Protein AF-K1SQI7-F1 (afdb_monomer_lite)

Sequence (83 aa):
ASVEMELNATGNVNFDLGRYGIGFTASPRHADGVVLSGPVSQNMAEALEICYDAVAEPKILVACGSEACSGGLFAGSRAIDRS

Secondary structure (DSSP, 8-state):
-HHHHHHHHTTSTTT-GGGGT----S-GGG-SEEEE-SPPBHHHHHHHHHHHHTSPSS-EEEE-SHHHHH-GGGTT-TTB---

Foldseek 3Di:
DVQVVVVVVCCDPVNNCVVVVDDDDPQLLPDQEDEARAFAFPVCPVVVVVSRVSHDPPHDYHYHDCCSPQVHVCNVPPGTDDD

Structure (mmCIF, N/CA/C/O backbone):
data_AF-K1SQI7-F1
#
_entry.id   AF-K1SQI7-F1
#
loop_
_atom_site.group_PDB
_atom_site.id
_atom_site.type_symbol
_atom_site.label_atom_id
_atom_site.label_alt_id
_atom_site.label_comp_id
_atom_site.label_asym_id
_atom_site.label_entity_id
_atom_site.label_seq_id
_atom_site.pdbx_PDB_ins_code
_atom_site.Cartn_x
_atom_site.Cartn_y
_atom_site.Cartn_z
_atom_site.occupancy
_atom_site.B_iso_or_equiv
_atom_site.auth_seq_id
_atom_site.auth_comp_id
_atom_site.auth_asym_id
_atom_site.auth_atom_id
_atom_site.pdbx_PDB_model_num
ATOM 1 N N . ALA A 1 1 ? 1.152 -0.546 10.839 1.00 60.38 1 ALA A N 1
ATOM 2 C CA . ALA A 1 1 ? 2.616 -0.670 11.001 1.00 60.38 1 ALA A CA 1
ATOM 3 C C . ALA A 1 1 ? 3.138 -2.065 10.641 1.00 60.38 1 ALA A C 1
ATOM 5 O O . ALA A 1 1 ? 4.131 -2.136 9.940 1.00 60.38 1 ALA A O 1
ATOM 6 N N . SER A 1 2 ? 2.498 -3.177 11.047 1.00 82.12 2 SER A N 1
ATOM 7 C CA . SER A 1 2 ? 3.012 -4.521 10.693 1.00 82.12 2 SER A CA 1
ATOM 8 C C . SER A 1 2 ? 3.055 -4.792 9.182 1.00 82.12 2 SER A C 1
ATOM 10 O O . SER A 1 2 ? 4.031 -5.345 8.696 1.00 82.12 2 SER A O 1
ATOM 12 N N . VAL A 1 3 ? 2.034 -4.368 8.427 1.00 94.25 3 VAL A N 1
ATOM 13 C CA . VAL A 1 3 ? 1.959 -4.611 6.972 1.00 94.25 3 VAL A CA 1
ATOM 14 C C . VAL A 1 3 ? 3.062 -3.876 6.207 1.00 94.25 3 VAL A C 1
ATOM 16 O O . VAL A 1 3 ? 3.534 -4.371 5.197 1.00 94.25 3 VAL A O 1
ATOM 19 N N . GLU A 1 4 ? 3.528 -2.724 6.692 1.00 94.12 4 GLU A N 1
ATOM 20 C CA . GLU A 1 4 ? 4.635 -1.993 6.065 1.00 94.12 4 GLU A CA 1
ATOM 21 C C . GLU A 1 4 ? 5.943 -2.803 6.077 1.00 94.12 4 GLU A C 1
ATOM 23 O O . GLU A 1 4 ? 6.684 -2.793 5.096 1.00 94.12 4 GLU A O 1
ATOM 28 N N . MET A 1 5 ? 6.210 -3.566 7.145 1.00 95.12 5 MET A N 1
ATOM 29 C CA . MET A 1 5 ? 7.352 -4.491 7.172 1.00 95.12 5 MET A CA 1
ATOM 30 C C . MET A 1 5 ? 7.203 -5.604 6.132 1.00 95.12 5 MET A C 1
ATOM 32 O O . MET A 1 5 ? 8.174 -5.929 5.453 1.00 95.12 5 MET A O 1
ATOM 36 N N . GLU A 1 6 ? 5.993 -6.137 5.956 1.00 95.38 6 GLU A N 1
ATOM 37 C CA . GLU A 1 6 ? 5.716 -7.151 4.933 1.00 95.38 6 GLU A CA 1
ATOM 38 C C . GLU A 1 6 ? 5.871 -6.580 3.516 1.00 95.38 6 GLU A C 1
ATOM 40 O O . GLU A 1 6 ? 6.492 -7.212 2.665 1.00 95.38 6 GLU A O 1
ATOM 45 N N . LEU A 1 7 ? 5.402 -5.349 3.271 1.00 95.44 7 LEU A N 1
ATOM 46 C CA . LEU A 1 7 ? 5.614 -4.641 2.003 1.00 95.44 7 LEU A CA 1
ATOM 47 C C . LEU A 1 7 ? 7.106 -4.459 1.709 1.00 95.44 7 LEU A C 1
ATOM 49 O O . LEU A 1 7 ? 7.541 -4.741 0.597 1.00 95.44 7 LEU A O 1
ATOM 53 N N . ASN A 1 8 ? 7.914 -4.084 2.699 1.00 94.69 8 ASN A N 1
ATOM 54 C CA . ASN A 1 8 ? 9.366 -4.013 2.525 1.00 94.69 8 ASN A CA 1
ATOM 55 C C . ASN A 1 8 ? 9.982 -5.390 2.227 1.00 94.69 8 ASN A C 1
ATOM 57 O O . ASN A 1 8 ? 10.877 -5.502 1.387 1.00 94.69 8 ASN A O 1
ATOM 61 N N . ALA A 1 9 ? 9.484 -6.455 2.863 1.00 95.75 9 ALA A N 1
ATOM 62 C CA . ALA A 1 9 ? 9.951 -7.813 2.604 1.00 95.75 9 ALA A CA 1
ATOM 63 C C . ALA A 1 9 ? 9.681 -8.256 1.157 1.00 95.75 9 ALA A C 1
ATOM 65 O O . ALA A 1 9 ? 10.489 -8.998 0.605 1.00 95.75 9 ALA A O 1
ATOM 66 N N . THR A 1 10 ? 8.625 -7.761 0.501 1.00 95.81 10 THR A N 1
ATOM 67 C CA . THR A 1 10 ? 8.337 -8.098 -0.909 1.00 95.81 10 THR A CA 1
ATOM 68 C C . THR A 1 10 ? 9.431 -7.670 -1.901 1.00 95.81 10 THR A C 1
ATOM 70 O O . THR A 1 10 ? 9.519 -8.219 -2.999 1.00 95.81 10 THR A O 1
ATOM 73 N N . GLY A 1 11 ? 10.301 -6.730 -1.515 1.00 95.50 11 GLY A N 1
ATOM 74 C CA . GLY A 1 11 ? 11.461 -6.312 -2.308 1.00 95.50 11 GLY A CA 1
ATOM 75 C C . GLY A 1 11 ? 12.709 -7.187 -2.132 1.00 95.50 11 GLY A C 1
ATOM 76 O O . GLY A 1 11 ? 13.727 -6.922 -2.766 1.00 95.50 11 GLY A O 1
ATOM 77 N N . ASN A 1 12 ? 12.679 -8.199 -1.258 1.00 96.12 12 ASN A N 1
ATOM 78 C CA . ASN A 1 12 ? 13.832 -9.071 -1.018 1.00 96.12 12 ASN A CA 1
ATOM 79 C C . ASN A 1 12 ? 13.999 -10.149 -2.107 1.00 96.12 12 ASN A C 1
ATOM 81 O O . ASN A 1 12 ? 13.130 -10.351 -2.948 1.00 96.12 12 ASN A O 1
ATOM 85 N N . VAL A 1 13 ? 15.097 -10.907 -2.035 1.00 95.81 13 VAL A N 1
ATOM 86 C CA . VAL A 1 13 ? 15.445 -11.959 -3.012 1.00 95.81 13 VAL A CA 1
ATOM 87 C C . VAL A 1 13 ? 14.461 -13.133 -3.089 1.00 95.81 13 VAL A C 1
ATOM 89 O O . VAL A 1 13 ? 14.491 -13.881 -4.060 1.00 95.81 13 VAL A O 1
ATOM 92 N N . ASN A 1 14 ? 13.618 -13.335 -2.073 1.00 96.75 14 ASN A N 1
ATOM 93 C CA . ASN A 1 14 ? 12.64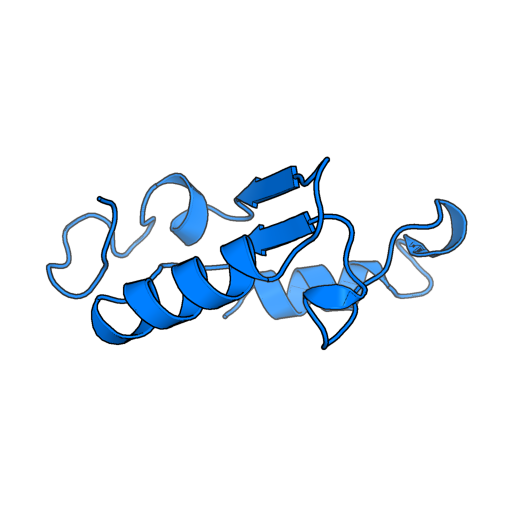8 -14.431 -2.059 1.00 96.75 14 ASN A CA 1
ATOM 94 C C . ASN A 1 14 ? 11.383 -14.082 -2.852 1.00 96.75 14 ASN A C 1
ATOM 96 O O . ASN A 1 14 ? 10.802 -14.967 -3.477 1.00 96.75 14 ASN A O 1
ATOM 100 N N . PHE A 1 15 ? 10.951 -12.816 -2.816 1.00 96.62 15 PHE A N 1
ATOM 101 C CA . PHE A 1 15 ? 9.717 -12.358 -3.466 1.00 96.62 15 PHE A CA 1
ATOM 102 C C . PHE A 1 15 ? 9.974 -11.566 -4.752 1.00 96.62 15 PHE A C 1
ATOM 104 O O . PHE A 1 15 ? 9.240 -11.747 -5.721 1.00 96.62 15 PHE A O 1
ATOM 111 N N . ASP A 1 16 ? 11.019 -10.732 -4.758 1.00 95.62 16 ASP A N 1
ATOM 112 C CA . ASP A 1 16 ? 11.544 -10.000 -5.913 1.00 95.62 16 ASP A CA 1
ATOM 113 C C . ASP A 1 16 ? 10.454 -9.320 -6.758 1.00 95.62 16 ASP A C 1
ATOM 115 O O . ASP A 1 16 ? 10.298 -9.585 -7.950 1.00 95.62 16 ASP A O 1
ATOM 119 N N . LEU A 1 17 ? 9.668 -8.423 -6.147 1.00 96.56 17 LEU A N 1
ATOM 120 C CA . LEU A 1 17 ? 8.690 -7.620 -6.898 1.00 96.56 17 LEU A CA 1
ATOM 121 C C . LEU A 1 17 ? 9.331 -6.775 -8.010 1.00 96.56 17 LEU A C 1
ATOM 123 O O . LEU A 1 17 ? 8.687 -6.505 -9.029 1.00 96.56 17 LEU A O 1
ATOM 127 N N . GLY A 1 18 ? 10.611 -6.428 -7.854 1.00 96.25 18 GLY A N 1
ATOM 128 C CA . GLY A 1 18 ? 11.380 -5.680 -8.843 1.00 96.25 18 GLY A CA 1
ATOM 129 C C . GLY A 1 18 ? 11.426 -6.366 -10.209 1.00 96.25 18 GLY A C 1
ATOM 130 O O . GLY A 1 18 ? 11.335 -5.683 -11.229 1.00 96.25 18 GLY A O 1
ATOM 131 N N . ARG A 1 19 ? 11.449 -7.707 -10.268 1.00 96.75 19 ARG A N 1
ATOM 132 C CA . ARG A 1 19 ? 11.399 -8.455 -11.543 1.00 96.75 19 ARG A CA 1
ATOM 133 C C . ARG A 1 19 ? 10.122 -8.228 -12.350 1.00 96.75 19 ARG A C 1
ATOM 135 O O . ARG A 1 19 ? 10.100 -8.488 -13.550 1.00 96.75 19 ARG A O 1
ATOM 142 N N . TYR A 1 20 ? 9.060 -7.778 -11.688 1.00 96.50 20 TYR A N 1
ATOM 143 C CA . TYR A 1 20 ? 7.776 -7.437 -12.296 1.00 96.50 20 TYR A CA 1
ATOM 144 C C . TYR A 1 20 ? 7.622 -5.933 -12.542 1.00 96.50 20 TYR A C 1
ATOM 146 O O . TYR A 1 20 ? 6.552 -5.492 -12.949 1.00 96.50 20 TYR A O 1
ATOM 154 N N . GLY A 1 21 ? 8.672 -5.144 -12.290 1.00 95.69 21 GLY A N 1
ATOM 155 C CA . GLY A 1 21 ? 8.637 -3.687 -12.399 1.00 95.69 21 GLY A CA 1
ATOM 156 C C . GLY A 1 21 ? 7.878 -3.001 -11.263 1.00 95.69 21 GLY A C 1
ATOM 157 O O . GLY A 1 21 ? 7.549 -1.827 -11.390 1.00 95.69 21 GLY A O 1
ATOM 158 N N . ILE A 1 22 ? 7.592 -3.706 -10.164 1.00 95.94 22 ILE A N 1
ATOM 159 C CA . ILE A 1 22 ? 6.875 -3.148 -9.014 1.00 95.94 22 ILE A CA 1
ATOM 160 C C . ILE A 1 22 ? 7.895 -2.705 -7.965 1.00 95.94 22 ILE A C 1
ATOM 162 O O . ILE A 1 22 ? 8.766 -3.475 -7.557 1.00 95.94 22 ILE A O 1
ATOM 166 N N . GLY A 1 23 ? 7.766 -1.464 -7.503 1.00 95.38 23 GLY A N 1
ATOM 167 C CA . GLY A 1 23 ? 8.616 -0.887 -6.469 1.00 95.38 23 GLY A CA 1
ATOM 168 C C . GLY A 1 23 ? 7.914 0.238 -5.718 1.00 95.38 23 GLY A C 1
ATOM 169 O O . GLY A 1 23 ? 6.831 0.678 -6.099 1.00 95.38 23 GLY A O 1
ATOM 170 N N . PHE A 1 24 ? 8.543 0.704 -4.642 1.00 95.81 24 PHE A N 1
ATOM 171 C CA . PHE A 1 24 ? 8.020 1.776 -3.798 1.00 95.81 24 PHE A CA 1
ATOM 172 C C . PHE A 1 24 ? 8.904 3.015 -3.910 1.00 95.81 24 PHE A C 1
ATOM 174 O O . PHE A 1 24 ? 10.131 2.921 -3.941 1.00 95.81 24 PHE A O 1
ATOM 181 N N . THR A 1 25 ? 8.277 4.187 -3.947 1.00 95.69 25 THR A N 1
ATOM 182 C CA . THR A 1 25 ? 8.953 5.486 -3.982 1.00 95.69 25 THR A CA 1
ATOM 183 C C . THR A 1 25 ? 8.433 6.369 -2.858 1.00 95.69 25 THR A C 1
ATOM 185 O O . THR A 1 25 ? 7.271 6.281 -2.471 1.00 95.69 25 THR A O 1
ATOM 188 N N . ALA A 1 26 ? 9.298 7.234 -2.332 1.00 94.12 26 ALA A N 1
ATOM 189 C CA . ALA A 1 26 ? 8.927 8.169 -1.274 1.00 94.12 26 ALA A CA 1
ATOM 190 C C . ALA A 1 26 ? 8.067 9.337 -1.788 1.00 94.12 26 ALA A C 1
ATOM 192 O O . ALA A 1 26 ? 7.355 9.967 -1.012 1.00 94.12 26 ALA A O 1
ATOM 193 N N . SER A 1 27 ? 8.158 9.660 -3.083 1.00 96.38 27 SER A N 1
ATOM 194 C CA . SER A 1 27 ? 7.431 10.785 -3.673 1.00 96.38 27 SER A CA 1
ATOM 195 C C . SER A 1 27 ? 6.151 10.297 -4.353 1.00 96.38 27 SER A C 1
ATOM 197 O O . SER A 1 27 ? 6.264 9.590 -5.358 1.00 96.38 27 SER A O 1
ATOM 199 N N . PRO A 1 28 ? 4.951 10.724 -3.914 1.00 96.75 28 PRO A N 1
ATOM 200 C CA . PRO A 1 28 ? 3.698 10.363 -4.584 1.00 96.75 28 PRO A CA 1
ATOM 201 C C . PRO A 1 28 ? 3.647 10.861 -6.035 1.00 96.75 28 PRO A C 1
ATOM 203 O O . PRO A 1 28 ? 3.054 10.219 -6.892 1.00 96.75 28 PRO A O 1
ATOM 206 N N . ARG A 1 29 ? 4.358 11.949 -6.359 1.00 96.75 29 ARG A N 1
ATOM 207 C CA . ARG A 1 29 ? 4.440 12.484 -7.731 1.00 96.75 29 ARG A CA 1
ATOM 208 C C . ARG A 1 29 ? 5.220 11.596 -8.704 1.00 96.75 29 ARG A C 1
ATOM 210 O O . ARG A 1 29 ? 5.162 11.826 -9.905 1.00 96.75 29 ARG A O 1
ATOM 217 N N . HIS A 1 30 ? 6.006 10.652 -8.191 1.00 96.88 30 HIS A N 1
ATOM 218 C CA . HIS A 1 30 ? 6.734 9.666 -8.994 1.00 96.88 30 HIS A CA 1
ATOM 219 C C . HIS A 1 30 ? 6.089 8.276 -8.919 1.00 96.88 30 HIS A C 1
ATOM 221 O O . HIS A 1 30 ? 6.670 7.324 -9.431 1.00 96.88 30 HIS A O 1
ATOM 227 N N . ALA A 1 31 ? 4.967 8.141 -8.211 1.00 97.50 31 ALA A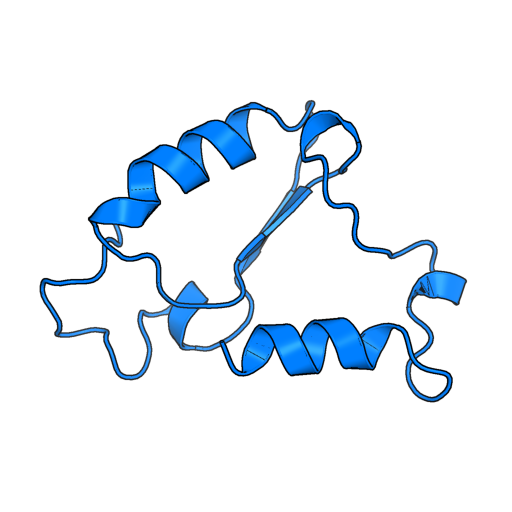 N 1
ATOM 228 C CA . ALA A 1 31 ? 4.264 6.882 -8.052 1.00 97.50 31 ALA A CA 1
ATOM 229 C C . ALA A 1 31 ? 3.133 6.772 -9.079 1.00 97.50 31 ALA A C 1
ATOM 231 O O . ALA A 1 31 ? 2.563 7.779 -9.491 1.00 97.50 31 ALA A O 1
ATOM 232 N N . ASP A 1 32 ? 2.768 5.538 -9.413 1.00 97.12 32 ASP A N 1
ATOM 233 C CA . ASP A 1 32 ? 1.573 5.226 -10.209 1.00 97.12 32 ASP A CA 1
ATOM 234 C C . ASP A 1 32 ? 0.337 4.975 -9.316 1.00 97.12 32 ASP A C 1
ATOM 236 O O . ASP A 1 32 ? -0.770 4.706 -9.782 1.00 97.12 32 ASP A O 1
ATOM 240 N N . GLY A 1 33 ? 0.511 5.018 -7.993 1.00 96.94 33 GLY A N 1
ATOM 241 C CA . GLY A 1 33 ? -0.546 4.739 -7.032 1.00 96.94 33 GLY A CA 1
ATOM 242 C C . GLY A 1 33 ? -0.077 4.762 -5.583 1.00 96.94 33 GLY A C 1
ATOM 243 O O . GLY A 1 33 ? 1.097 4.982 -5.287 1.00 96.94 33 GLY A O 1
ATOM 244 N N . VAL A 1 34 ? -1.015 4.511 -4.672 1.00 97.00 34 VAL A N 1
ATOM 245 C CA . VAL A 1 34 ? -0.785 4.487 -3.221 1.00 97.00 34 VAL A CA 1
ATOM 246 C C . VAL A 1 34 ? -1.132 3.112 -2.663 1.00 97.00 34 VAL A C 1
ATOM 248 O O . VAL A 1 34 ? -2.168 2.535 -2.995 1.00 97.00 34 VAL A O 1
ATOM 251 N N . VAL A 1 35 ? -0.285 2.596 -1.770 1.00 96.44 35 VAL A N 1
ATOM 252 C CA . VAL A 1 35 ? -0.584 1.401 -0.973 1.00 96.44 35 VAL A CA 1
ATOM 253 C C . VAL A 1 35 ? -0.853 1.825 0.465 1.00 96.44 35 VAL A C 1
ATOM 255 O O . VAL A 1 35 ? 0.040 2.312 1.156 1.00 96.44 35 VAL A O 1
ATOM 258 N N . LEU A 1 36 ? -2.086 1.629 0.927 1.00 95.31 36 LEU A N 1
ATOM 259 C CA . LEU A 1 36 ? -2.485 1.896 2.304 1.00 95.31 36 LEU A CA 1
ATOM 260 C C . LEU A 1 36 ? -2.217 0.652 3.159 1.00 95.31 36 LEU A C 1
ATOM 262 O O . LEU A 1 36 ? -2.895 -0.361 3.014 1.00 95.31 36 LEU A O 1
ATOM 266 N N . SER A 1 37 ? -1.227 0.723 4.050 1.00 94.94 37 SER A N 1
ATOM 267 C CA . SER A 1 37 ? -0.694 -0.418 4.818 1.00 94.94 37 SER A CA 1
ATOM 268 C C . SER A 1 37 ? -1.193 -0.495 6.273 1.00 94.94 37 SER A C 1
ATOM 270 O O . SER A 1 37 ? -0.611 -1.170 7.130 1.00 94.94 37 SER A O 1
ATOM 272 N N . GLY A 1 38 ? -2.245 0.239 6.625 1.00 93.06 38 GLY A N 1
ATOM 273 C CA . GLY A 1 38 ? -2.720 0.280 8.002 1.00 93.06 38 GLY A CA 1
ATOM 274 C C . GLY A 1 38 ? -3.961 1.136 8.207 1.00 93.06 38 GLY A C 1
ATOM 275 O O . GLY A 1 38 ? -4.529 1.639 7.238 1.00 93.06 38 GLY A O 1
ATOM 276 N N . PRO A 1 39 ? -4.388 1.292 9.471 1.00 93.44 39 PRO A N 1
ATOM 277 C CA . PRO A 1 39 ? -5.548 2.105 9.790 1.00 93.44 39 PRO A CA 1
ATOM 278 C C . PRO A 1 39 ? -5.224 3.583 9.556 1.00 93.44 39 PRO A C 1
ATOM 280 O O . PRO A 1 39 ? -4.131 4.045 9.894 1.00 93.44 39 PRO A O 1
ATOM 283 N N . VAL A 1 40 ? -6.191 4.333 9.036 1.00 93.56 40 VAL A N 1
ATOM 284 C CA . VAL A 1 40 ? -6.093 5.790 8.907 1.00 93.56 40 VAL A CA 1
ATOM 285 C C . VAL A 1 40 ? -6.568 6.402 10.214 1.00 93.56 40 VAL A C 1
ATOM 287 O O . VAL A 1 40 ? -7.701 6.184 10.626 1.00 93.56 40 VAL A O 1
ATOM 290 N N . SER A 1 41 ? -5.698 7.125 10.916 1.00 94.00 41 SER A N 1
ATOM 291 C CA . SER A 1 41 ? -6.129 7.909 12.082 1.00 94.00 41 SER A CA 1
ATOM 292 C C . SER A 1 41 ? -6.824 9.196 11.634 1.00 94.00 41 SER A C 1
ATOM 294 O O . SER A 1 41 ? -6.481 9.710 10.571 1.00 94.00 41 SER A O 1
ATOM 296 N N . GLN A 1 42 ? -7.706 9.771 12.458 1.00 93.56 42 GLN A N 1
ATOM 297 C CA . GLN A 1 42 ? -8.327 11.076 12.157 1.00 93.56 42 GLN A CA 1
ATOM 298 C C . GLN A 1 42 ? -7.294 12.150 11.788 1.00 93.56 42 GLN A C 1
ATOM 300 O O . GLN A 1 42 ? -7.462 12.881 10.822 1.00 93.56 42 GLN A O 1
ATOM 305 N N . ASN A 1 43 ? -6.172 12.195 12.509 1.00 93.88 43 ASN A N 1
ATOM 306 C CA . ASN A 1 43 ? -5.118 13.183 12.271 1.00 93.88 43 ASN A CA 1
ATOM 307 C C . ASN A 1 43 ? -4.324 12.932 10.975 1.00 93.88 43 ASN A C 1
ATOM 309 O O . ASN A 1 43 ? -3.545 13.785 10.567 1.00 93.88 43 ASN A O 1
ATOM 313 N N . MET A 1 44 ? -4.459 11.749 10.370 1.00 94.25 44 MET A N 1
ATOM 314 C CA . MET A 1 44 ? -3.755 11.359 9.146 1.00 94.25 44 MET A CA 1
ATOM 315 C C . MET A 1 44 ? -4.637 11.474 7.898 1.00 94.25 44 MET A C 1
ATOM 317 O O . MET A 1 44 ? -4.089 11.499 6.801 1.00 94.25 44 MET A O 1
ATOM 321 N N . ALA A 1 45 ? -5.963 11.552 8.050 1.00 94.00 45 ALA A N 1
ATOM 322 C CA . ALA A 1 45 ? -6.911 11.524 6.937 1.00 94.00 45 ALA A CA 1
ATOM 323 C C . ALA A 1 45 ? -6.601 12.594 5.876 1.00 94.00 45 ALA A C 1
ATOM 325 O O . ALA A 1 45 ? -6.358 12.255 4.721 1.00 94.00 45 ALA A O 1
ATOM 326 N N . GLU A 1 46 ? -6.461 13.854 6.297 1.00 95.81 46 GLU A N 1
ATOM 327 C CA . GLU A 1 46 ? -6.126 14.972 5.402 1.00 95.81 46 GLU A CA 1
ATOM 328 C C . GLU A 1 46 ? -4.770 14.771 4.702 1.00 95.81 46 GLU A C 1
ATOM 330 O O . GLU A 1 46 ? -4.636 14.966 3.496 1.00 95.81 46 GLU A O 1
ATOM 335 N N . ALA A 1 47 ? -3.746 14.328 5.438 1.00 95.44 47 ALA A N 1
ATOM 336 C CA . ALA A 1 47 ? -2.423 14.096 4.861 1.00 95.44 47 ALA A CA 1
ATOM 337 C C . ALA A 1 47 ? -2.432 12.961 3.822 1.00 95.44 47 ALA A C 1
ATOM 339 O O . ALA A 1 47 ? -1.691 13.018 2.837 1.00 95.44 47 ALA A O 1
ATOM 340 N N . LEU A 1 48 ? -3.259 11.932 4.032 1.00 94.69 48 LEU A N 1
ATOM 341 C CA . LEU A 1 48 ? -3.437 10.839 3.083 1.00 94.69 48 LEU A CA 1
ATOM 342 C C . LEU A 1 48 ? -4.164 11.309 1.820 1.00 94.69 48 LEU A C 1
ATOM 344 O O . LEU A 1 48 ? -3.726 10.955 0.727 1.00 94.69 48 LEU A O 1
ATOM 348 N N . GLU A 1 49 ? -5.214 12.118 1.960 1.00 95.50 49 GLU A N 1
ATOM 349 C CA . GLU A 1 49 ? -5.946 12.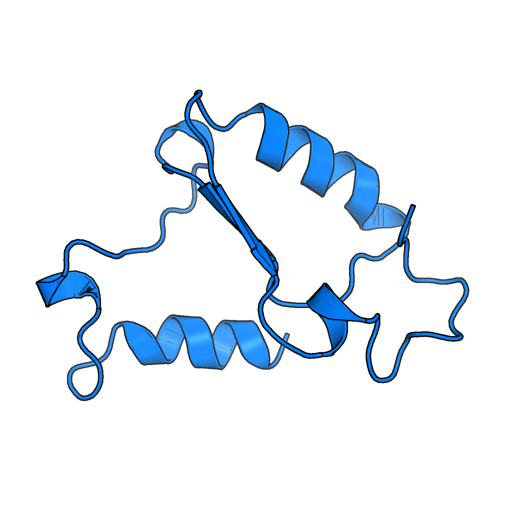707 0.831 1.00 95.50 49 GLU A CA 1
ATOM 350 C C . GLU A 1 49 ? -5.016 13.574 -0.029 1.00 95.50 49 GLU A C 1
ATOM 352 O O . GLU A 1 49 ? -4.873 13.325 -1.225 1.00 95.50 49 GLU A O 1
ATOM 357 N N . ILE A 1 50 ? -4.246 14.477 0.592 1.00 96.88 50 ILE A N 1
ATOM 358 C CA . ILE A 1 50 ? -3.235 15.298 -0.100 1.00 96.88 50 ILE A CA 1
ATOM 359 C C . ILE A 1 50 ? -2.196 14.426 -0.821 1.00 96.88 50 ILE A C 1
ATOM 361 O O . ILE A 1 50 ? -1.779 14.734 -1.940 1.00 96.88 50 ILE A O 1
ATOM 365 N N . CYS A 1 51 ? -1.745 13.342 -0.184 1.00 96.31 51 CYS A N 1
ATOM 366 C CA . CYS A 1 51 ? -0.789 12.411 -0.780 1.00 96.31 51 CYS A CA 1
ATOM 367 C C . CYS A 1 51 ? -1.377 11.710 -2.012 1.00 96.31 51 CYS A C 1
ATOM 369 O O . CYS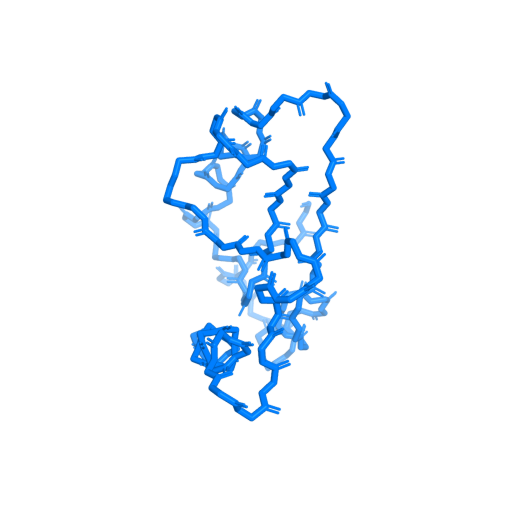 A 1 51 ? -0.722 11.652 -3.053 1.00 96.31 51 CYS A O 1
ATOM 371 N N . TYR A 1 52 ? -2.613 11.218 -1.911 1.00 96.19 52 TYR A N 1
ATOM 372 C CA . TYR A 1 52 ? -3.313 10.547 -3.003 1.00 96.19 52 TYR A CA 1
ATOM 373 C C . TYR A 1 52 ? -3.589 11.500 -4.172 1.00 96.19 52 TYR A C 1
ATOM 375 O O . TYR A 1 52 ? -3.384 11.135 -5.332 1.00 96.19 52 TYR A O 1
ATOM 383 N N . ASP A 1 53 ? -3.971 12.743 -3.893 1.00 97.00 53 ASP A N 1
ATOM 384 C CA . ASP A 1 53 ? -4.200 13.779 -4.904 1.00 97.00 53 ASP A CA 1
ATOM 385 C C . ASP A 1 53 ? -2.924 14.226 -5.616 1.00 97.00 53 ASP A C 1
ATOM 387 O O . ASP A 1 53 ? -2.971 14.606 -6.786 1.00 97.00 53 ASP A O 1
ATOM 391 N N . ALA A 1 54 ? -1.767 14.115 -4.961 1.00 97.81 54 ALA A N 1
ATOM 392 C CA . ALA A 1 54 ? -0.474 14.411 -5.572 1.00 97.81 54 ALA A CA 1
ATOM 393 C C . ALA A 1 54 ? -0.007 13.356 -6.597 1.00 97.81 54 ALA A C 1
ATOM 395 O O . ALA A 1 54 ? 0.955 13.621 -7.324 1.00 97.81 54 ALA A O 1
ATOM 396 N N . VAL A 1 55 ? -0.649 12.184 -6.658 1.00 98.19 55 VAL A N 1
ATOM 397 C CA . VAL A 1 55 ? -0.378 11.145 -7.665 1.00 98.19 55 VAL A CA 1
ATOM 398 C C . VAL A 1 55 ? -1.067 11.508 -8.988 1.00 98.19 55 VAL A C 1
ATOM 400 O O . VAL A 1 55 ? -2.227 11.928 -9.000 1.00 98.19 55 VAL A O 1
ATOM 403 N N . ALA A 1 56 ? -0.355 11.346 -10.107 1.00 97.06 56 ALA A N 1
ATOM 404 C CA . ALA A 1 56 ? -0.870 11.639 -11.444 1.00 97.06 56 ALA A CA 1
ATOM 405 C C . ALA A 1 56 ? -1.885 10.583 -11.924 1.00 97.06 56 ALA A C 1
ATOM 407 O O . ALA A 1 56 ? -1.742 9.404 -11.623 1.00 97.06 56 ALA A O 1
ATOM 408 N N . GLU A 1 57 ? -2.886 10.996 -12.707 1.00 97.06 57 GLU A N 1
ATOM 409 C CA . GLU A 1 57 ? -3.833 10.066 -13.338 1.00 97.06 57 GLU A CA 1
ATOM 410 C C . GLU A 1 57 ? -3.229 9.396 -14.590 1.00 97.06 57 GLU A C 1
ATOM 412 O O . GLU A 1 57 ? -2.560 10.083 -15.372 1.00 97.06 57 GLU A O 1
ATOM 417 N N . PRO A 1 58 ? -3.504 8.100 -14.851 1.00 96.56 58 PRO A N 1
ATOM 418 C CA . PRO A 1 58 ? -4.364 7.195 -14.080 1.00 96.56 58 PRO A CA 1
ATOM 419 C C . PRO A 1 58 ? -3.668 6.626 -12.831 1.00 96.56 58 PRO A C 1
ATOM 421 O O . PRO A 1 58 ? -2.587 6.054 -12.952 1.00 96.56 58 PRO A O 1
ATOM 424 N N . LYS A 1 59 ? -4.312 6.711 -11.657 1.00 96.81 59 LYS A N 1
ATOM 425 C CA . LYS A 1 59 ? -3.754 6.195 -10.388 1.00 96.81 59 LYS A CA 1
ATOM 426 C C . LYS A 1 59 ? -4.550 5.058 -9.762 1.00 96.81 59 LYS A C 1
ATOM 428 O O . LYS A 1 59 ? -5.770 4.977 -9.886 1.00 96.81 59 LYS A O 1
ATOM 433 N N . ILE A 1 60 ? -3.851 4.198 -9.020 1.00 96.19 60 ILE A N 1
ATOM 434 C CA . ILE A 1 60 ? -4.458 3.099 -8.252 1.00 96.19 60 ILE A CA 1
ATOM 435 C C . ILE A 1 60 ? -4.326 3.304 -6.738 1.00 96.19 60 ILE A C 1
ATOM 437 O O . ILE A 1 60 ? -3.351 3.875 -6.251 1.00 96.19 60 ILE A O 1
ATOM 441 N N . LEU A 1 61 ? -5.303 2.798 -5.982 1.00 96.00 61 LEU A N 1
ATOM 442 C CA . LEU A 1 61 ? -5.243 2.677 -4.525 1.00 96.00 61 LEU A CA 1
ATOM 443 C C . LEU A 1 61 ? -5.331 1.199 -4.146 1.00 96.00 61 LEU A C 1
ATOM 445 O O . LEU A 1 61 ? -6.283 0.514 -4.519 1.00 96.00 61 LEU A O 1
ATOM 449 N N . VAL A 1 62 ? -4.359 0.711 -3.381 1.00 96.25 62 VAL A N 1
ATOM 450 C CA . VAL A 1 62 ? -4.339 -0.664 -2.872 1.00 96.25 62 VAL A CA 1
ATOM 451 C C . VAL A 1 62 ? -4.458 -0.630 -1.354 1.00 96.25 62 VAL A C 1
ATOM 453 O O . VAL A 1 62 ? -3.525 -0.232 -0.661 1.00 96.25 62 VAL A O 1
ATOM 456 N N . ALA A 1 63 ? -5.596 -1.073 -0.822 1.00 95.19 63 ALA A N 1
ATOM 457 C CA . ALA A 1 63 ? -5.751 -1.304 0.611 1.00 95.19 63 ALA A CA 1
ATOM 458 C C . ALA A 1 63 ? -5.123 -2.656 0.981 1.00 95.19 63 ALA A C 1
ATOM 460 O O . ALA A 1 63 ? -5.545 -3.703 0.487 1.00 95.19 63 ALA A O 1
ATOM 461 N N . CYS A 1 64 ? -4.097 -2.638 1.831 1.00 95.50 64 CYS A N 1
ATOM 462 C CA . CYS A 1 64 ? -3.341 -3.822 2.216 1.00 95.50 64 CYS A CA 1
ATOM 463 C C . CYS A 1 64 ? -3.450 -4.069 3.726 1.00 95.50 64 CYS A C 1
ATOM 465 O O . CYS A 1 64 ? -3.024 -3.256 4.548 1.00 95.50 64 CYS A O 1
ATOM 467 N N . GLY A 1 65 ? -4.004 -5.229 4.082 1.00 94.38 65 GLY A N 1
ATOM 468 C CA . GLY A 1 65 ? -4.216 -5.649 5.466 1.00 94.38 65 GLY A CA 1
ATOM 469 C C . GLY A 1 65 ? -5.608 -5.324 6.009 1.00 94.38 65 GLY A C 1
ATOM 470 O O . GLY A 1 65 ? -6.337 -4.471 5.500 1.00 94.38 65 GLY A O 1
ATOM 471 N N . SER A 1 66 ? -5.987 -6.029 7.076 1.00 94.06 66 SER A N 1
ATOM 472 C CA . SER A 1 66 ? -7.308 -5.921 7.707 1.00 94.06 66 SER A CA 1
ATOM 473 C C . SER A 1 66 ? -7.625 -4.515 8.201 1.00 94.06 66 SER A C 1
ATOM 475 O O . SER A 1 66 ? -8.771 -4.073 8.107 1.00 94.06 66 SER A O 1
ATOM 477 N N . GLU A 1 67 ? -6.624 -3.809 8.714 1.00 93.38 67 GLU A N 1
ATOM 478 C CA . GLU A 1 67 ? -6.750 -2.473 9.279 1.00 93.38 67 GLU A CA 1
ATOM 479 C C . GLU A 1 67 ? -7.032 -1.425 8.204 1.00 93.38 67 GLU A C 1
ATOM 481 O O . GLU A 1 67 ? -7.863 -0.551 8.430 1.00 93.38 67 GLU A O 1
ATOM 486 N N . ALA A 1 68 ? -6.403 -1.546 7.032 1.00 93.94 68 ALA A N 1
ATOM 487 C CA . ALA A 1 68 ? -6.665 -0.671 5.894 1.00 93.94 68 ALA A CA 1
ATOM 488 C C . ALA A 1 68 ? -8.038 -0.959 5.268 1.00 93.94 68 ALA A C 1
ATOM 490 O O . ALA A 1 68 ? -8.805 -0.042 5.002 1.00 93.94 68 ALA A O 1
ATOM 491 N N . CYS A 1 69 ? -8.384 -2.237 5.073 1.00 93.31 69 CYS A N 1
ATOM 492 C CA . CYS A 1 69 ? -9.637 -2.615 4.411 1.00 93.31 69 CYS A CA 1
ATOM 493 C C . CYS A 1 69 ? -10.874 -2.409 5.293 1.00 93.31 69 CYS A C 1
ATOM 495 O O . CYS A 1 69 ? -11.943 -2.037 4.817 1.00 93.31 69 CYS A O 1
ATOM 497 N N . SER A 1 70 ? -10.762 -2.733 6.582 1.00 91.44 70 SER A N 1
ATOM 498 C CA . SER A 1 70 ? -11.919 -2.894 7.466 1.00 91.44 70 SER A CA 1
ATOM 499 C C . SER A 1 70 ? -11.766 -2.211 8.823 1.00 91.44 70 SER A C 1
ATOM 501 O O . SER A 1 70 ? -12.598 -2.432 9.702 1.00 91.44 70 SER A O 1
ATOM 503 N N . GLY A 1 71 ? -10.710 -1.426 9.047 1.00 90.19 71 GLY A N 1
ATOM 504 C CA . GLY A 1 71 ? -10.338 -0.930 10.376 1.00 90.19 71 GLY A CA 1
ATOM 505 C C . GLY A 1 71 ? -9.743 -2.012 11.286 1.00 90.19 71 GLY A C 1
ATOM 506 O O . GLY A 1 71 ? -9.044 -1.680 12.241 1.00 90.19 71 GLY A O 1
ATOM 507 N N . GLY A 1 72 ? -9.952 -3.298 10.975 1.00 92.06 72 GLY A N 1
ATOM 508 C CA . GLY A 1 72 ? -9.379 -4.435 11.689 1.00 92.06 72 GLY A CA 1
ATOM 509 C C . GLY A 1 72 ? -9.671 -4.360 13.185 1.00 92.06 72 GLY A C 1
ATOM 510 O O . GLY A 1 72 ? -10.800 -4.104 13.604 1.00 92.06 72 GLY A O 1
ATOM 511 N N . LEU A 1 73 ? -8.622 -4.505 13.991 1.00 92.06 73 LEU A N 1
ATOM 512 C CA . LEU A 1 73 ? -8.693 -4.383 15.451 1.00 92.06 73 LEU A CA 1
ATOM 513 C C . LEU A 1 73 ? -9.204 -3.015 15.935 1.00 92.06 73 LEU A C 1
ATOM 515 O O . LEU A 1 73 ? -9.679 -2.897 17.062 1.00 92.06 73 LEU A O 1
ATOM 519 N N . PHE A 1 74 ? -9.135 -1.984 15.093 1.00 92.69 74 PHE A N 1
ATOM 520 C CA . PHE A 1 74 ? -9.529 -0.618 15.422 1.00 92.69 74 PHE A CA 1
ATOM 521 C C . PHE A 1 74 ? -10.924 -0.248 14.914 1.00 92.69 74 PHE A C 1
ATOM 523 O O . PHE A 1 74 ? -11.334 0.891 15.106 1.00 92.69 74 PHE A O 1
ATOM 530 N N . ALA A 1 75 ? -11.676 -1.172 14.307 1.00 91.06 75 ALA A N 1
ATOM 531 C CA . ALA A 1 75 ? -12.947 -0.870 13.641 1.00 91.06 75 ALA A CA 1
ATOM 532 C C . ALA A 1 75 ? -13.980 -0.126 14.516 1.00 91.06 75 ALA A C 1
ATOM 534 O O . ALA A 1 75 ? -14.741 0.675 13.985 1.00 91.06 75 ALA A O 1
ATOM 535 N N . GLY A 1 76 ? -14.002 -0.374 15.832 1.00 91.31 76 GLY A N 1
ATOM 536 C CA . GLY A 1 76 ? -14.886 0.314 16.788 1.00 91.31 76 GLY A CA 1
ATOM 537 C C . GLY A 1 76 ? -14.277 1.551 17.461 1.00 91.31 76 GLY A C 1
ATOM 538 O O . GLY A 1 76 ? -14.909 2.162 18.321 1.00 91.31 76 GLY A O 1
ATOM 539 N N . SER A 1 77 ? -13.037 1.907 17.129 1.00 93.56 77 SER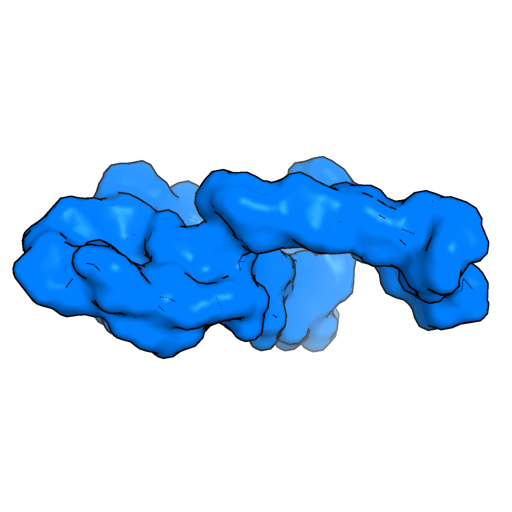 A N 1
ATOM 540 C CA . SER A 1 77 ? -12.347 3.054 17.711 1.00 93.56 77 SER A CA 1
ATOM 541 C C . SER A 1 77 ? -12.788 4.342 17.034 1.00 93.56 77 SER A C 1
ATOM 543 O O . SER A 1 77 ? -12.740 4.446 15.812 1.00 93.56 77 SER A O 1
ATOM 545 N N . ARG A 1 78 ? -13.102 5.379 17.821 1.00 91.81 78 ARG A N 1
ATOM 546 C CA . ARG A 1 78 ? -13.324 6.716 17.251 1.00 91.81 78 ARG A CA 1
ATOM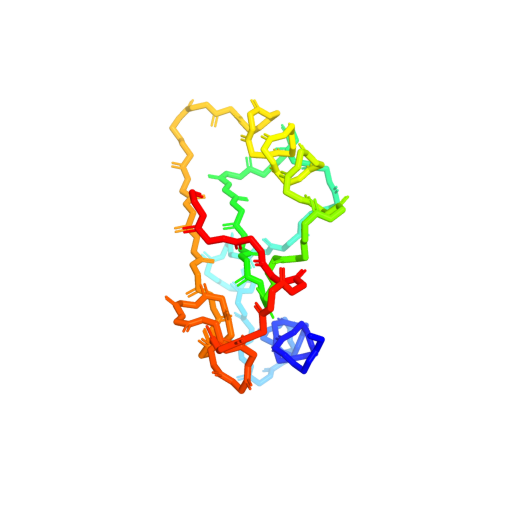 547 C C . ARG A 1 78 ? -12.052 7.307 16.648 1.00 91.81 78 ARG A C 1
ATOM 549 O O . ARG A 1 78 ? -12.150 8.273 15.921 1.00 91.81 78 ARG A O 1
ATOM 556 N N . ALA A 1 79 ? -10.867 6.812 17.007 1.00 92.25 79 ALA A N 1
ATOM 557 C CA . ALA A 1 79 ? -9.602 7.433 16.613 1.00 92.25 79 ALA A CA 1
ATOM 558 C C . ALA A 1 79 ? -9.226 7.186 15.144 1.00 92.25 79 ALA A C 1
ATOM 560 O O . ALA A 1 79 ? -8.317 7.851 14.643 1.00 92.25 79 ALA A O 1
ATOM 561 N N . ILE A 1 80 ? -9.891 6.238 14.478 1.00 92.94 80 ILE A N 1
ATOM 562 C CA . ILE A 1 80 ? -9.679 5.966 13.060 1.00 92.94 80 ILE A CA 1
ATOM 563 C C . ILE A 1 80 ? -10.728 6.678 12.211 1.00 92.94 80 ILE A C 1
ATOM 565 O O . ILE A 1 80 ? -11.890 6.770 12.605 1.00 92.94 80 ILE A O 1
ATOM 569 N N . ASP A 1 81 ? -10.296 7.173 11.061 1.00 88.06 81 ASP A N 1
ATOM 570 C CA . ASP A 1 81 ? -11.160 7.724 10.030 1.00 88.06 81 ASP A CA 1
ATOM 571 C C . ASP A 1 81 ? -11.383 6.674 8.944 1.00 88.06 81 ASP A C 1
ATOM 573 O O . ASP A 1 81 ? -10.473 5.936 8.558 1.00 88.06 81 ASP A O 1
ATOM 577 N N . ARG A 1 82 ? -12.634 6.556 8.521 1.00 80.00 82 ARG A N 1
ATOM 578 C CA . ARG A 1 82 ? -13.110 5.587 7.532 1.00 80.00 82 ARG A CA 1
ATOM 579 C C . ARG A 1 82 ? -14.139 6.198 6.587 1.00 80.00 82 ARG A C 1
ATOM 581 O O . ARG A 1 82 ? -14.832 5.440 5.905 1.00 80.00 82 ARG A O 1
ATOM 588 N N . SER A 1 83 ? -14.317 7.515 6.674 1.00 77.00 83 SER A N 1
ATOM 589 C CA . SER A 1 83 ? -15.227 8.259 5.814 1.00 77.00 83 SER A CA 1
ATOM 590 C C . SER A 1 83 ? -14.656 8.458 4.418 1.00 77.00 83 SER A C 1
ATOM 592 O O . SER A 1 83 ? -13.424 8.314 4.256 1.00 77.00 83 SER A O 1
#

Organism: NCBI:txid408170

InterPro domains:
  IPR006137 NADH:ubiquinone oxidoreductase-like, 20kDa subunit [PF01058] (4-78)
  IPR052375 Complex I 20 kDa subunit-like [PTHR42989] (3-78)

Radius of gyration: 13.74 Å; chains: 1; bounding box: 31×30×32 Å

pLDDT: mean 94.05, std 5.06, range [60.38, 98.19]